Protein AF-A0A8C6NKI1-F1 (afdb_monomer_lite)

Radius of gyration: 32.37 Å; chains: 1; bounding box: 71×44×72 Å

Foldseek 3Di:
DDDDDDDDDDDDDPVVVVVCVVVVPDDDDDPCNVVDDDPDDPCPVVDPDPVVDDDQDDDDDPGDDPVRVVCVVVPPDDDDPDDDDDDDD

Organism: Nothobranchius furzeri (NCBI:txid105023)

Secondary structure (DSSP, 8-state):
---PPP--PPPPPHHHHHHHHHTT------SGGGGSPPPPPPSTT----TTTSPPP---STTSPPHHHHHHHHTT--------------

InterPro domains:
  IPR027911 Domain of unknown function DUF4604 [PF15377] (4-79)
  IPR040219 Uncharacterized protein KIAA1143-like [PTHR31195] (5-79)

pLDDT: mean 76.25, std 15.38, range [38.94, 92.06]

Sequence (89 aa):
ISSGVSWVKPAEPSFLTKFKSDVGFKEGPNVDTKRQVMPDLDDDGGSDREDELPQVVVLKSGDLTAEEVKTIKDGKDDQVDAAGGENRE

Structure (mmCIF, N/CA/C/O backbone):
data_AF-A0A8C6NKI1-F1
#
_entry.id   AF-A0A8C6NKI1-F1
#
loop_
_atom_site.group_PDB
_atom_site.id
_atom_site.type_symbol
_atom_site.label_atom_id
_atom_site.label_alt_id
_atom_site.label_comp_id
_atom_site.label_asym_id
_atom_site.label_entity_id
_atom_site.label_seq_id
_atom_site.pdbx_PDB_ins_code
_atom_site.Cartn_x
_atom_site.Cartn_y
_atom_site.Cartn_z
_atom_site.occupancy
_atom_site.B_iso_or_equiv
_atom_site.auth_seq_id
_atom_site.auth_comp_id
_atom_site.auth_asym_id
_atom_site.auth_atom_id
_atom_site.pdbx_PDB_model_num
ATOM 1 N N . ILE A 1 1 ? -5.275 -33.535 -23.106 1.00 49.25 1 ILE A N 1
ATOM 2 C CA . ILE A 1 1 ? -4.071 -33.081 -22.371 1.00 49.25 1 ILE A CA 1
ATOM 3 C C . ILE A 1 1 ? -3.658 -31.775 -23.033 1.00 49.25 1 ILE A C 1
ATOM 5 O O . ILE A 1 1 ? -3.191 -31.818 -24.162 1.00 49.25 1 ILE A O 1
ATOM 9 N N . SER A 1 2 ? -4.007 -30.632 -22.436 1.00 55.00 2 SER A N 1
ATOM 10 C CA . SER A 1 2 ? -3.743 -29.321 -23.043 1.00 55.00 2 SER A CA 1
ATOM 11 C C . SER A 1 2 ? -2.236 -29.074 -23.023 1.00 55.00 2 SER A C 1
ATOM 13 O O . SER A 1 2 ? -1.630 -29.079 -21.953 1.00 55.00 2 SER A O 1
ATOM 15 N N . SER A 1 3 ? -1.623 -28.959 -24.197 1.00 67.06 3 SER A N 1
ATOM 16 C CA . SER A 1 3 ? -0.198 -28.683 -24.359 1.00 67.06 3 SER A CA 1
ATOM 17 C C . SER A 1 3 ? 0.115 -27.303 -23.780 1.00 67.06 3 SER A C 1
ATOM 19 O O . SER A 1 3 ? -0.318 -26.291 -24.330 1.00 67.06 3 SER A O 1
ATOM 21 N N . GLY A 1 4 ? 0.819 -27.266 -22.648 1.00 72.50 4 GLY A N 1
ATOM 22 C CA . GLY A 1 4 ? 1.206 -26.024 -21.984 1.00 72.50 4 GLY A CA 1
ATOM 23 C C . GLY A 1 4 ? 2.081 -25.156 -22.887 1.00 72.50 4 GLY A C 1
ATOM 24 O O . GLY A 1 4 ? 3.039 -25.638 -23.488 1.00 72.50 4 GLY A O 1
ATOM 25 N N . VAL A 1 5 ? 1.744 -23.872 -22.979 1.00 70.56 5 VAL A N 1
ATOM 26 C CA . VAL A 1 5 ? 2.554 -22.867 -23.673 1.00 70.56 5 VAL A CA 1
ATOM 27 C C . VAL A 1 5 ? 3.693 -22.454 -22.742 1.00 70.56 5 VAL A C 1
ATOM 29 O O . VAL A 1 5 ? 3.439 -21.939 -21.654 1.00 70.56 5 VAL A O 1
ATOM 32 N N . SER A 1 6 ? 4.943 -22.681 -23.151 1.00 77.25 6 SER A N 1
ATOM 33 C CA . SER A 1 6 ? 6.128 -22.171 -22.455 1.00 77.25 6 SER A CA 1
ATOM 34 C C . SER A 1 6 ? 6.624 -20.889 -23.129 1.00 77.25 6 SER A C 1
ATOM 36 O O . SER A 1 6 ? 6.780 -20.823 -24.347 1.00 77.25 6 SER A O 1
ATOM 38 N N . TRP A 1 7 ? 6.850 -19.844 -22.330 1.00 80.06 7 TRP A N 1
ATOM 39 C CA . TRP A 1 7 ? 7.412 -18.573 -22.785 1.00 80.06 7 TRP A CA 1
ATOM 40 C C . TRP A 1 7 ? 8.870 -18.468 -22.343 1.00 80.06 7 TRP A C 1
ATOM 42 O O . TRP A 1 7 ? 9.169 -18.579 -21.154 1.00 80.06 7 TRP A O 1
ATOM 52 N N . VAL A 1 8 ? 9.773 -18.219 -23.291 1.00 79.00 8 VAL A N 1
ATOM 53 C CA . VAL A 1 8 ? 11.191 -17.948 -23.023 1.00 79.00 8 VAL A CA 1
ATOM 54 C C . VAL A 1 8 ? 11.476 -16.507 -23.421 1.00 79.00 8 VAL A C 1
ATOM 56 O O . VAL A 1 8 ? 11.186 -16.114 -24.548 1.00 79.00 8 VAL A O 1
ATOM 59 N N . LYS A 1 9 ? 12.035 -15.711 -22.501 1.00 81.06 9 LYS A N 1
ATOM 60 C CA . LYS A 1 9 ? 12.406 -14.317 -22.777 1.00 81.06 9 LYS A CA 1
ATOM 61 C C . LYS A 1 9 ? 13.595 -14.298 -23.760 1.00 81.06 9 LYS A C 1
ATOM 63 O O . LYS A 1 9 ? 14.653 -14.813 -23.398 1.00 81.06 9 LYS A O 1
ATOM 68 N N . PRO A 1 10 ? 13.456 -13.722 -24.970 1.00 85.19 10 PRO A N 1
ATOM 69 C CA . PRO A 1 10 ? 14.573 -13.574 -25.900 1.00 85.19 10 PRO A CA 1
ATOM 70 C C . PRO A 1 10 ? 15.652 -12.647 -25.331 1.00 85.19 10 PRO A C 1
ATOM 72 O O . PRO A 1 10 ? 15.356 -11.765 -24.524 1.00 85.19 10 PRO A O 1
ATOM 75 N N . ALA A 1 11 ? 16.898 -12.829 -25.772 1.00 84.94 11 ALA A N 1
ATOM 76 C CA . ALA A 1 11 ? 17.994 -11.943 -25.392 1.00 84.94 11 ALA A CA 1
ATOM 77 C C . ALA A 1 11 ? 17.716 -10.503 -25.852 1.00 84.94 11 ALA A C 1
ATOM 79 O O . ALA A 1 11 ? 17.202 -10.283 -26.952 1.00 84.94 11 ALA A O 1
ATOM 80 N N . GLU A 1 12 ? 18.059 -9.524 -25.011 1.00 84.75 12 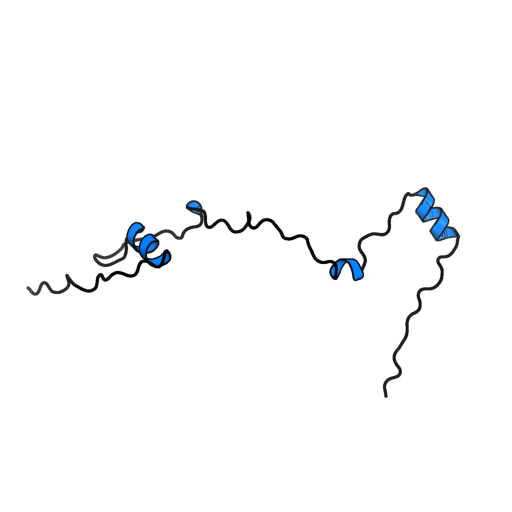GLU A N 1
ATOM 81 C CA . GLU A 1 12 ? 17.830 -8.125 -25.361 1.00 84.75 12 GLU A CA 1
ATOM 82 C C . GLU A 1 12 ? 18.702 -7.709 -26.555 1.00 84.75 12 GLU A C 1
ATOM 84 O O . GLU A 1 12 ? 19.902 -7.999 -26.584 1.00 84.75 12 GLU A O 1
ATOM 89 N N . PRO A 1 13 ? 18.123 -7.023 -27.553 1.00 90.25 13 PRO A N 1
ATOM 90 C CA . PRO A 1 13 ? 18.877 -6.544 -28.698 1.00 90.25 13 PRO A CA 1
ATOM 91 C C . PRO A 1 13 ? 19.825 -5.410 -28.285 1.00 90.25 13 PRO A C 1
ATOM 93 O O . PRO A 1 13 ? 19.503 -4.567 -27.448 1.00 90.25 13 PRO A O 1
ATOM 96 N N . SER A 1 14 ? 20.985 -5.345 -28.941 1.00 86.75 14 SER A N 1
ATOM 97 C CA . SER A 1 14 ? 22.102 -4.466 -28.561 1.00 86.75 14 SER A CA 1
ATOM 98 C C . SER A 1 14 ? 21.777 -2.967 -28.535 1.00 86.75 14 SER A C 1
ATOM 100 O O . SER A 1 14 ? 22.421 -2.219 -27.800 1.00 86.75 14 SER A O 1
ATOM 102 N N . PHE A 1 15 ? 20.788 -2.511 -29.314 1.00 89.81 15 PHE A N 1
ATOM 103 C CA . PHE A 1 15 ? 20.341 -1.115 -29.290 1.00 89.81 15 PHE A CA 1
ATOM 104 C C . PHE A 1 15 ? 19.633 -0.768 -27.972 1.00 89.81 15 PHE A C 1
ATOM 106 O O . PHE A 1 15 ? 19.852 0.309 -27.423 1.00 89.81 15 PHE A O 1
ATOM 113 N N . LEU A 1 16 ? 18.820 -1.691 -27.444 1.00 87.44 16 LEU A N 1
ATOM 114 C CA . LEU A 1 16 ? 18.030 -1.483 -26.235 1.00 87.44 16 LEU A CA 1
ATOM 115 C C . LEU A 1 16 ? 18.937 -1.477 -25.000 1.00 87.44 16 LEU A C 1
ATOM 117 O O . LEU A 1 16 ? 18.744 -0.662 -24.104 1.00 87.44 16 LEU A O 1
ATOM 121 N N . THR A 1 17 ? 19.969 -2.327 -24.988 1.00 86.44 17 THR A N 1
ATOM 122 C CA . THR A 1 17 ? 20.992 -2.351 -23.933 1.00 86.44 17 THR A CA 1
ATOM 123 C C . THR A 1 17 ? 21.755 -1.030 -23.857 1.00 86.44 17 THR A C 1
ATOM 125 O O . THR A 1 17 ? 21.841 -0.447 -22.781 1.00 86.44 17 THR A O 1
ATOM 128 N N . LYS A 1 18 ? 22.253 -0.522 -24.995 1.00 89.69 18 LYS A N 1
ATOM 129 C CA . LYS A 1 18 ? 22.971 0.765 -25.057 1.00 89.69 18 LYS A CA 1
ATOM 130 C C . LYS A 1 18 ? 22.089 1.918 -24.589 1.00 89.69 18 LYS A C 1
ATOM 132 O O . LYS A 1 18 ? 22.485 2.668 -23.708 1.00 89.69 18 LYS A O 1
ATOM 137 N N . PHE A 1 19 ? 20.859 1.985 -25.099 1.00 91.75 19 PHE A N 1
ATOM 138 C CA . PHE A 1 19 ? 19.909 3.024 -24.716 1.00 91.75 19 PHE A CA 1
ATOM 139 C C . PHE A 1 19 ? 19.614 3.020 -23.211 1.00 91.75 19 PHE A C 1
ATOM 141 O O . PHE A 1 19 ? 19.661 4.068 -22.576 1.00 91.75 19 PHE A O 1
ATOM 148 N N . LYS A 1 20 ? 19.363 1.845 -22.618 1.00 90.75 20 LYS A N 1
ATOM 149 C CA . LYS A 1 20 ? 19.137 1.704 -21.172 1.00 90.75 20 LYS A CA 1
ATOM 150 C C . LYS A 1 20 ? 20.339 2.166 -20.349 1.00 90.75 20 LYS A C 1
ATOM 152 O O . LYS A 1 20 ? 20.140 2.805 -19.319 1.00 90.75 20 LYS A O 1
ATOM 157 N N . SER A 1 21 ? 21.560 1.868 -20.794 1.00 88.12 21 SER A N 1
ATOM 158 C CA . SER A 1 21 ? 22.783 2.339 -20.137 1.00 88.12 21 SER A CA 1
ATOM 159 C C . SER A 1 21 ? 22.931 3.858 -20.215 1.00 88.12 21 SER A C 1
ATOM 161 O O . SER A 1 21 ? 23.201 4.482 -19.191 1.00 88.12 21 SER A O 1
ATOM 163 N N . ASP A 1 22 ? 22.693 4.453 -21.384 1.00 91.31 22 ASP A N 1
ATOM 164 C CA . ASP A 1 22 ? 22.868 5.894 -21.611 1.00 91.31 22 ASP A CA 1
ATOM 165 C C . ASP A 1 22 ? 21.874 6.741 -20.800 1.00 91.31 22 ASP A C 1
ATOM 167 O O . ASP A 1 22 ? 22.227 7.804 -20.291 1.00 91.31 22 ASP A O 1
ATOM 171 N N . VAL A 1 23 ? 20.637 6.261 -20.634 1.00 92.06 23 VAL A N 1
ATOM 172 C CA . VAL A 1 23 ? 19.591 6.955 -19.856 1.00 92.06 23 VAL A CA 1
ATOM 173 C C . VAL A 1 23 ? 19.573 6.568 -18.372 1.00 92.06 23 VAL A C 1
ATOM 175 O O . VAL A 1 23 ? 18.705 7.026 -17.630 1.00 92.06 23 VAL A O 1
ATOM 178 N N . GLY A 1 24 ? 20.501 5.713 -17.925 1.00 89.12 24 GLY A N 1
ATOM 179 C CA . GLY A 1 24 ? 20.585 5.262 -16.533 1.00 89.12 24 GLY A CA 1
ATOM 180 C C . GLY A 1 24 ? 19.382 4.430 -16.071 1.00 89.12 24 GLY A C 1
ATOM 181 O O . GLY A 1 24 ? 19.005 4.489 -14.899 1.00 89.12 24 GLY A O 1
ATOM 182 N N . PHE A 1 25 ? 18.760 3.673 -16.979 1.00 89.00 25 PHE A N 1
ATOM 183 C CA . PHE A 1 25 ? 17.600 2.838 -16.676 1.00 89.00 25 PHE A CA 1
ATOM 184 C C . PHE A 1 25 ? 17.942 1.789 -15.610 1.00 89.00 25 PHE A C 1
ATOM 186 O O . PHE A 1 25 ? 18.885 1.010 -15.759 1.00 89.00 25 PHE A O 1
ATOM 193 N N . LYS A 1 26 ? 17.128 1.734 -14.555 1.00 86.19 26 LYS A N 1
ATOM 194 C CA . LYS A 1 26 ? 17.168 0.693 -13.525 1.00 86.19 26 LYS A CA 1
ATOM 195 C C . LYS A 1 26 ? 15.891 -0.126 -13.632 1.00 86.19 26 LYS A C 1
ATOM 197 O O . LYS A 1 26 ? 14.803 0.444 -13.681 1.00 86.19 26 LYS A O 1
ATOM 202 N N . GLU A 1 27 ? 16.029 -1.447 -13.704 1.00 82.94 27 GLU A N 1
ATOM 203 C CA . GLU A 1 27 ? 14.875 -2.343 -13.748 1.00 82.94 27 GLU A CA 1
ATOM 204 C C . GLU A 1 27 ? 14.048 -2.157 -12.469 1.00 82.94 27 GLU A C 1
ATOM 206 O O . GLU A 1 27 ? 14.575 -2.218 -11.358 1.00 82.94 27 GLU A O 1
ATOM 211 N N . GLY A 1 28 ? 12.767 -1.829 -12.647 1.00 83.50 28 GLY A N 1
ATOM 212 C CA . GLY A 1 28 ? 11.842 -1.602 -11.545 1.00 83.50 28 GLY A CA 1
ATOM 213 C C . GLY A 1 28 ? 11.403 -2.904 -10.867 1.00 83.50 28 GLY A C 1
ATOM 214 O O . GLY A 1 28 ? 11.796 -3.995 -11.288 1.00 83.50 28 GLY A O 1
ATOM 215 N N . PRO A 1 29 ? 10.547 -2.805 -9.836 1.00 88.88 29 PRO A N 1
ATOM 216 C CA . PRO A 1 29 ? 9.968 -3.969 -9.181 1.00 88.88 29 PRO A CA 1
ATOM 217 C C . PRO A 1 29 ? 9.279 -4.878 -10.206 1.00 88.88 29 PRO A C 1
ATOM 219 O O . PRO A 1 29 ? 8.514 -4.410 -11.053 1.00 88.88 29 PRO A O 1
ATOM 222 N N . ASN A 1 30 ? 9.573 -6.174 -10.154 1.00 86.81 30 ASN A N 1
ATOM 223 C CA . ASN A 1 30 ? 9.034 -7.163 -11.082 1.00 86.81 30 ASN A CA 1
ATOM 224 C C . ASN A 1 30 ? 7.955 -8.025 -10.395 1.00 86.81 30 ASN A C 1
ATOM 226 O O . ASN A 1 30 ? 7.460 -7.712 -9.317 1.00 86.81 30 ASN A O 1
ATOM 230 N N . VAL A 1 31 ? 7.518 -9.114 -11.025 1.00 85.12 31 VAL A N 1
ATOM 231 C CA . VAL A 1 31 ? 6.491 -9.981 -10.417 1.00 85.12 31 VAL A CA 1
ATOM 232 C C . VAL A 1 31 ? 6.984 -10.693 -9.152 1.00 85.12 31 VAL A C 1
ATOM 234 O O . VAL A 1 31 ? 6.178 -10.959 -8.260 1.00 85.12 31 VAL A O 1
ATOM 237 N N . ASP A 1 32 ? 8.287 -10.960 -9.046 1.00 85.44 32 ASP A N 1
ATOM 238 C CA . ASP A 1 32 ? 8.895 -11.619 -7.889 1.00 85.44 32 ASP A CA 1
ATOM 239 C C . ASP A 1 32 ? 8.979 -10.684 -6.687 1.00 85.44 32 ASP A C 1
ATOM 241 O O . ASP A 1 32 ? 8.863 -11.146 -5.552 1.00 85.44 32 ASP A O 1
ATOM 245 N N . THR A 1 33 ? 9.064 -9.365 -6.901 1.00 87.19 33 THR A N 1
ATOM 246 C CA . THR A 1 33 ? 9.052 -8.408 -5.785 1.00 87.19 33 THR A CA 1
ATOM 247 C C . THR A 1 33 ? 7.734 -8.420 -5.012 1.00 87.19 33 THR A C 1
ATOM 249 O O . THR A 1 33 ? 7.704 -8.025 -3.855 1.00 87.19 33 THR A O 1
ATOM 252 N N . LYS A 1 34 ? 6.642 -8.945 -5.588 1.00 85.94 34 LYS A N 1
ATOM 253 C CA . LYS A 1 34 ? 5.3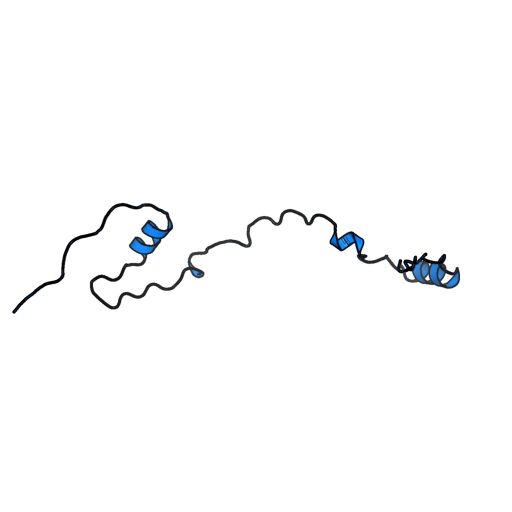79 -9.160 -4.855 1.00 85.94 34 LYS A CA 1
ATOM 254 C C . LYS A 1 34 ? 5.434 -10.313 -3.854 1.00 85.94 34 LYS A C 1
ATOM 256 O O . LYS A 1 34 ? 4.573 -10.403 -2.988 1.00 85.94 34 LYS A O 1
ATOM 261 N N . ARG A 1 35 ? 6.384 -11.235 -4.023 1.00 91.12 35 ARG A N 1
ATOM 262 C CA . ARG A 1 35 ? 6.574 -12.397 -3.142 1.00 91.12 35 ARG A CA 1
ATOM 263 C C . ARG A 1 35 ? 7.576 -12.118 -2.029 1.00 91.12 35 ARG A C 1
ATOM 265 O O . ARG A 1 35 ? 7.776 -12.978 -1.177 1.00 91.12 35 ARG A O 1
ATOM 272 N N . GLN A 1 36 ? 8.234 -10.963 -2.065 1.00 89.25 36 GLN A N 1
ATOM 273 C CA . GLN A 1 36 ? 9.154 -10.561 -1.016 1.00 89.25 36 GLN A CA 1
ATOM 274 C C . GLN A 1 36 ? 8.372 -10.352 0.279 1.00 89.25 36 GLN A C 1
ATOM 276 O O . GLN A 1 36 ? 7.302 -9.743 0.279 1.00 89.25 36 GLN A O 1
ATOM 281 N N . VAL A 1 37 ? 8.910 -10.892 1.372 1.00 86.62 37 VAL A N 1
ATOM 282 C CA . VAL A 1 37 ? 8.374 -10.661 2.712 1.00 86.62 37 VAL A CA 1
ATOM 283 C C . VAL A 1 37 ? 8.547 -9.176 3.011 1.00 86.62 37 VAL A C 1
ATOM 285 O O . VAL A 1 37 ? 9.660 -8.652 2.936 1.00 86.62 37 VAL A O 1
ATOM 288 N N . MET A 1 38 ? 7.429 -8.498 3.264 1.00 81.50 38 MET A N 1
ATOM 289 C CA . MET A 1 38 ? 7.444 -7.103 3.691 1.00 81.50 38 MET A CA 1
ATOM 290 C C . MET A 1 38 ? 8.059 -7.030 5.094 1.00 81.50 38 MET A C 1
ATOM 292 O O . MET A 1 38 ? 7.872 -7.970 5.868 1.00 81.50 38 MET A O 1
ATOM 296 N N . PRO A 1 39 ? 8.795 -5.956 5.424 1.00 83.75 39 PRO A N 1
ATOM 297 C CA . PRO A 1 39 ? 9.224 -5.717 6.795 1.00 83.75 39 PRO A CA 1
ATOM 298 C C . PRO A 1 39 ? 8.015 -5.737 7.730 1.00 83.75 39 PRO A C 1
ATOM 300 O O . PRO A 1 39 ? 6.938 -5.278 7.335 1.00 83.75 39 PRO A O 1
ATOM 303 N N . ASP A 1 40 ? 8.207 -6.233 8.952 1.00 78.44 40 ASP A N 1
ATOM 304 C CA . ASP A 1 40 ? 7.229 -6.027 10.012 1.00 78.44 40 ASP A CA 1
ATOM 305 C C . ASP A 1 40 ? 7.064 -4.514 10.178 1.00 78.44 40 ASP A C 1
ATOM 307 O O . ASP A 1 40 ? 8.030 -3.786 10.420 1.00 78.44 40 ASP A O 1
ATOM 311 N N . LEU A 1 41 ? 5.853 -4.031 9.911 1.00 72.81 41 LEU A N 1
ATOM 312 C CA . LEU A 1 41 ? 5.503 -2.653 10.198 1.00 72.81 41 LEU A CA 1
ATOM 313 C C . LEU A 1 41 ? 5.440 -2.550 11.720 1.00 72.81 41 LEU A C 1
ATOM 315 O O . LEU A 1 41 ? 4.742 -3.350 12.342 1.00 72.81 41 LEU A O 1
ATOM 319 N N . ASP A 1 42 ? 6.163 -1.594 12.305 1.00 71.31 42 ASP A N 1
ATOM 320 C CA . ASP A 1 42 ? 5.932 -1.229 13.699 1.00 71.31 42 ASP A CA 1
ATOM 321 C C . ASP A 1 42 ? 4.434 -0.903 13.832 1.00 71.31 42 ASP A C 1
ATOM 323 O O . ASP A 1 42 ? 3.889 -0.122 13.044 1.00 71.31 42 ASP A O 1
ATOM 327 N N . ASP A 1 43 ? 3.754 -1.562 14.773 1.00 62.88 43 ASP A N 1
ATOM 328 C CA . ASP A 1 43 ? 2.293 -1.541 14.990 1.00 62.88 43 ASP A CA 1
ATOM 329 C C . ASP A 1 43 ? 1.771 -0.172 15.487 1.00 62.88 43 ASP A C 1
ATOM 331 O O . ASP A 1 43 ? 0.708 -0.033 16.088 1.00 62.88 43 ASP A O 1
ATOM 335 N N . ASP A 1 44 ? 2.512 0.893 15.203 1.00 62.41 44 ASP A N 1
ATOM 336 C CA . ASP A 1 44 ? 2.227 2.269 15.598 1.00 62.41 44 ASP A CA 1
ATOM 337 C C . ASP A 1 44 ? 1.011 2.852 14.847 1.00 62.41 44 ASP A C 1
ATOM 339 O O . ASP A 1 44 ? 0.573 3.973 15.117 1.00 62.41 44 ASP A O 1
ATOM 343 N N . GLY A 1 45 ? 0.454 2.099 13.890 1.00 63.50 45 GLY A N 1
ATOM 344 C CA . GLY A 1 45 ? -0.780 2.420 13.173 1.00 63.50 45 GLY A CA 1
ATOM 345 C C . GLY A 1 45 ? -2.064 1.930 13.852 1.00 63.50 45 GLY A C 1
ATOM 346 O O . GLY A 1 45 ? -3.143 2.287 13.387 1.00 63.50 45 GLY A O 1
ATOM 347 N N . GLY A 1 46 ? -1.966 1.125 14.917 1.00 63.66 46 GLY A N 1
ATOM 348 C CA . GLY A 1 46 ? -3.096 0.493 15.613 1.00 63.66 46 GLY A CA 1
ATOM 349 C C . GLY A 1 46 ? -3.509 1.172 16.922 1.00 63.66 46 GLY A C 1
ATOM 350 O O . GLY A 1 46 ? -4.029 0.519 17.822 1.00 63.66 46 GLY A O 1
ATOM 351 N N . SER A 1 47 ? -3.228 2.464 17.082 1.00 65.56 47 SER A N 1
ATOM 352 C CA . SER A 1 47 ? -3.488 3.160 18.342 1.00 65.56 47 SER A CA 1
ATOM 353 C C . SER A 1 47 ? -4.991 3.420 18.528 1.00 65.56 47 SER A C 1
ATOM 355 O O . SER A 1 47 ? -5.506 4.351 17.931 1.00 65.56 47 SER A O 1
ATOM 357 N N . ASP A 1 48 ? -5.668 2.676 19.413 1.00 68.81 48 ASP A N 1
ATOM 358 C CA . ASP A 1 48 ? -7.023 2.981 19.929 1.00 68.81 48 ASP A CA 1
ATOM 359 C C . ASP A 1 48 ? -6.948 4.239 20.817 1.00 68.81 48 ASP A C 1
ATOM 361 O O . ASP A 1 48 ? -6.930 4.175 22.051 1.00 68.81 48 ASP A O 1
ATOM 365 N N . ARG A 1 49 ? -6.729 5.397 20.185 1.00 80.06 49 ARG A N 1
ATOM 366 C CA . ARG A 1 49 ? -6.548 6.674 20.881 1.00 80.06 49 ARG A CA 1
ATOM 367 C C . ARG A 1 49 ? -7.851 7.092 21.544 1.00 80.06 49 ARG A C 1
ATOM 369 O O . ARG A 1 49 ? -8.936 6.743 21.091 1.00 80.06 49 ARG A O 1
ATOM 376 N N . GLU A 1 50 ? -7.755 7.907 22.592 1.00 77.88 50 GLU A N 1
ATOM 377 C CA . GLU A 1 50 ? -8.949 8.399 23.287 1.00 77.88 50 GLU A CA 1
ATOM 378 C C . GLU A 1 50 ? -9.910 9.168 22.360 1.00 77.88 50 GLU A C 1
ATOM 380 O O . GLU A 1 50 ? -11.112 9.166 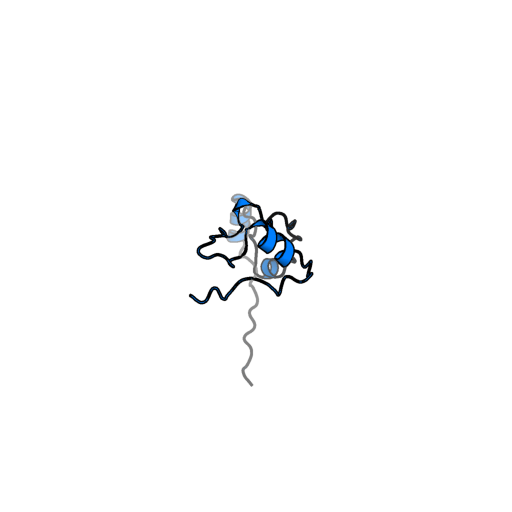22.616 1.00 77.88 50 GLU A O 1
ATOM 385 N N . ASP A 1 51 ? -9.409 9.783 21.281 1.00 82.81 51 ASP A N 1
ATOM 386 C CA . ASP A 1 51 ? -10.215 10.464 20.259 1.00 82.81 51 ASP A CA 1
ATOM 387 C C . ASP A 1 51 ? -10.891 9.525 19.245 1.00 82.81 51 ASP A C 1
ATOM 389 O O . ASP A 1 51 ? -11.835 9.940 18.572 1.00 82.81 51 ASP A O 1
ATOM 393 N N . GLU A 1 52 ? -10.458 8.266 19.156 1.00 84.19 52 GLU A N 1
ATOM 394 C CA . GLU A 1 52 ? -11.037 7.242 18.273 1.00 84.19 52 GLU A CA 1
ATOM 395 C C . GLU A 1 52 ? -12.146 6.428 18.966 1.00 84.19 52 GLU A C 1
ATOM 397 O O . GLU A 1 52 ? -12.912 5.715 18.310 1.00 84.19 52 GLU A O 1
ATOM 402 N N . LEU A 1 53 ? -12.282 6.564 20.291 1.00 85.19 53 LEU A N 1
ATOM 403 C CA . LEU A 1 53 ? -13.317 5.884 21.065 1.00 85.19 53 LEU A CA 1
ATOM 404 C C . LEU A 1 53 ? -14.725 6.410 20.719 1.00 85.19 53 LEU A C 1
ATOM 406 O O . LEU A 1 53 ? -14.924 7.609 20.506 1.00 85.19 53 LEU A O 1
ATOM 410 N N . PRO A 1 54 ? -15.751 5.539 20.707 1.00 86.25 54 PRO A N 1
ATOM 411 C CA . PRO A 1 54 ? -17.117 5.957 20.420 1.00 86.25 54 PRO A CA 1
ATOM 412 C C . PRO A 1 54 ? -17.667 6.890 21.509 1.00 86.25 54 PRO A C 1
ATOM 414 O O . PRO A 1 54 ? -17.455 6.681 22.705 1.00 86.25 54 PRO A O 1
ATOM 417 N N . GLN A 1 55 ? -18.455 7.885 21.099 1.00 88.69 55 GLN A N 1
ATOM 418 C CA . GLN A 1 55 ? -19.164 8.769 22.024 1.00 88.69 55 GLN A CA 1
ATOM 419 C C . GLN A 1 55 ? -20.217 7.988 22.824 1.00 88.69 55 GLN A C 1
ATOM 421 O O . GLN A 1 55 ? -21.147 7.416 22.253 1.00 88.69 55 GLN A O 1
ATOM 426 N N . VAL A 1 56 ? -20.125 8.045 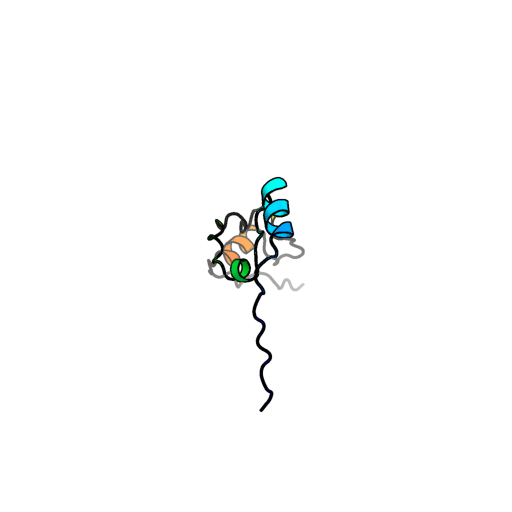24.152 1.00 88.44 56 VAL A N 1
ATOM 427 C CA . VAL A 1 56 ? -21.132 7.468 25.054 1.00 88.44 56 VAL A CA 1
ATOM 428 C C . VAL A 1 56 ? -22.224 8.504 25.339 1.00 88.44 56 VAL A C 1
ATOM 430 O O . VAL A 1 56 ? -21.931 9.652 25.685 1.00 88.44 56 VAL A O 1
ATOM 433 N N . VAL A 1 57 ? -23.491 8.109 25.171 1.00 89.25 57 VAL A N 1
ATOM 434 C CA . VAL A 1 57 ? -24.678 8.942 25.428 1.00 89.25 57 VAL A CA 1
ATOM 435 C C . VAL A 1 57 ? -25.614 8.196 26.379 1.00 89.25 57 VAL A C 1
ATOM 437 O O . VAL A 1 57 ? -26.010 7.073 26.088 1.00 89.25 57 VAL A O 1
ATOM 440 N N . VAL A 1 58 ? -25.992 8.839 27.488 1.00 90.31 58 VAL A N 1
ATOM 441 C CA . VAL A 1 58 ? -26.927 8.315 28.502 1.00 90.31 58 VAL A CA 1
ATOM 442 C C . VAL A 1 58 ? -28.274 9.014 28.317 1.00 90.31 58 VAL A C 1
ATOM 444 O O . VAL A 1 58 ? -28.346 10.242 28.401 1.00 90.31 58 VAL A O 1
ATOM 447 N N . LEU A 1 59 ? -29.338 8.258 28.041 1.00 87.44 59 LEU A N 1
ATOM 448 C CA . LEU A 1 59 ? -30.685 8.794 27.797 1.00 87.44 59 LEU A CA 1
ATOM 449 C C . LEU A 1 59 ? -31.655 8.474 28.937 1.00 87.44 59 LEU A C 1
ATOM 451 O O . LEU A 1 59 ? -32.606 9.226 29.164 1.00 87.44 59 LEU A O 1
ATOM 455 N N . LYS A 1 60 ? -31.442 7.358 29.636 1.00 89.88 60 LYS A N 1
ATOM 456 C CA . LYS A 1 60 ? -32.291 6.873 30.729 1.00 89.88 60 LYS A CA 1
ATOM 457 C C . LYS A 1 60 ? -31.445 6.511 31.947 1.00 89.88 60 LYS A C 1
ATOM 459 O O . LYS A 1 60 ? -30.273 6.164 31.832 1.00 89.88 60 LYS A O 1
ATOM 464 N N . SER A 1 61 ? -32.068 6.553 33.125 1.00 77.44 61 SER A N 1
ATOM 465 C CA . SER A 1 61 ? -31.485 6.022 34.360 1.00 77.44 61 SER A CA 1
ATOM 466 C C . SER A 1 61 ? -31.356 4.500 34.236 1.00 77.44 61 SER A C 1
ATOM 468 O O . SER A 1 61 ? -32.352 3.790 34.370 1.00 77.44 61 SER A O 1
ATOM 470 N N . GLY A 1 62 ? -30.155 4.030 33.902 1.00 83.56 62 GLY A N 1
ATOM 471 C CA . GLY A 1 62 ? -29.849 2.625 33.619 1.00 83.56 62 GLY A CA 1
ATOM 472 C C . GLY A 1 62 ? -28.892 2.425 32.440 1.00 83.56 62 GLY A C 1
ATOM 473 O O . GLY A 1 62 ? -28.351 1.335 32.293 1.00 83.56 62 GLY A O 1
ATOM 474 N N . ASP A 1 63 ? -28.662 3.455 31.617 1.00 89.06 63 ASP A N 1
ATOM 475 C CA . ASP A 1 63 ? -27.630 3.392 30.578 1.00 89.06 63 ASP A CA 1
ATOM 476 C C . ASP A 1 63 ? -26.232 3.568 31.198 1.00 89.06 63 ASP A C 1
ATOM 478 O O . ASP A 1 63 ? -26.057 4.328 32.153 1.00 89.06 63 ASP A O 1
ATOM 482 N N . LEU A 1 64 ? -25.239 2.884 30.623 1.00 87.19 64 LEU A N 1
ATOM 483 C CA . LEU A 1 64 ? -23.863 2.887 31.119 1.00 87.19 64 LEU A CA 1
ATOM 484 C C . LEU A 1 64 ? -23.156 4.215 30.845 1.00 87.19 64 LEU A C 1
ATOM 486 O O . LEU A 1 64 ? -23.233 4.785 29.751 1.00 87.19 64 LEU A O 1
ATOM 490 N N . THR A 1 65 ? -22.402 4.668 31.836 1.00 87.31 65 THR A N 1
ATOM 491 C CA . THR A 1 65 ? -21.515 5.823 31.726 1.00 87.31 65 THR A CA 1
ATOM 492 C C . THR A 1 65 ? -20.193 5.445 31.054 1.00 87.31 65 THR A C 1
ATOM 494 O O . THR A 1 65 ? -19.818 4.276 30.951 1.00 87.31 65 THR A O 1
ATOM 497 N N . ALA A 1 66 ? -19.450 6.450 30.586 1.00 85.44 66 ALA A N 1
ATOM 498 C CA . ALA A 1 66 ? -18.191 6.228 29.876 1.00 85.44 66 ALA A CA 1
ATOM 499 C C . ALA A 1 66 ? -17.145 5.450 30.701 1.00 85.44 66 ALA A C 1
ATOM 501 O O . ALA A 1 66 ? -16.358 4.702 30.128 1.00 85.44 66 ALA A O 1
ATOM 502 N N . GLU A 1 67 ? -17.133 5.596 32.028 1.00 83.94 67 GLU A N 1
ATOM 503 C CA . GLU A 1 67 ? -16.183 4.896 32.906 1.00 83.94 67 GLU A CA 1
ATOM 504 C C . GLU A 1 67 ? -16.530 3.409 33.076 1.00 83.94 67 GLU A C 1
ATOM 506 O O . GLU A 1 67 ? -15.643 2.550 33.081 1.00 83.94 67 GLU A O 1
ATOM 511 N N . GLU A 1 68 ? -17.822 3.086 33.136 1.00 84.75 68 GLU A N 1
ATOM 512 C CA . GLU A 1 68 ? -18.305 1.705 33.225 1.00 84.75 68 GLU A CA 1
ATOM 513 C C . GLU A 1 68 ? -18.019 0.949 31.924 1.00 84.75 68 GLU A C 1
ATOM 515 O O . GLU A 1 68 ? -17.510 -0.169 31.954 1.00 84.75 68 GLU A O 1
ATOM 520 N N . VAL A 1 69 ? -18.233 1.595 30.771 1.00 85.12 69 VAL A N 1
ATOM 521 C CA . VAL A 1 69 ? -17.917 1.018 29.452 1.00 85.1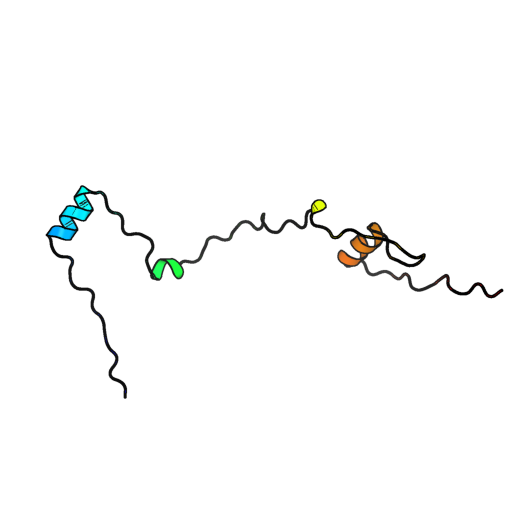2 69 VAL A CA 1
ATOM 522 C C . VAL A 1 69 ? -16.424 0.703 29.318 1.00 85.12 69 VAL A C 1
ATOM 524 O O . VAL A 1 69 ? -16.073 -0.368 28.823 1.00 85.12 69 VAL A O 1
ATOM 527 N N . LYS A 1 70 ? -15.540 1.600 29.779 1.00 83.50 70 LYS A N 1
ATOM 528 C CA . LYS A 1 70 ? -14.084 1.367 29.783 1.00 83.50 70 LYS A CA 1
ATOM 529 C C . LYS A 1 70 ? -13.716 0.161 30.653 1.00 83.50 70 LYS A C 1
ATOM 531 O O . LYS A 1 70 ? -12.983 -0.714 30.207 1.00 83.50 70 LYS A O 1
ATOM 536 N N . THR A 1 71 ? -14.288 0.075 31.852 1.00 83.94 71 THR A N 1
ATOM 537 C CA . THR A 1 71 ? -14.032 -1.034 32.787 1.00 83.94 71 THR A CA 1
ATOM 538 C C . THR A 1 71 ? -14.473 -2.390 32.220 1.00 83.94 71 THR A C 1
ATOM 540 O O . THR A 1 71 ? -13.742 -3.374 32.348 1.00 83.94 71 THR A O 1
ATOM 543 N N . ILE A 1 72 ? -15.622 -2.431 31.535 1.00 83.88 72 ILE A N 1
ATOM 544 C CA . ILE A 1 72 ? -16.142 -3.638 30.874 1.00 83.88 72 ILE A CA 1
ATOM 545 C C . ILE A 1 72 ? -15.276 -4.026 29.661 1.00 83.88 72 ILE A C 1
ATOM 547 O O . ILE A 1 72 ? -14.955 -5.201 29.492 1.00 83.88 72 ILE A O 1
ATOM 551 N N . LYS A 1 73 ? -14.851 -3.060 28.828 1.00 77.38 73 LYS A N 1
ATOM 552 C CA . LYS A 1 73 ? -13.990 -3.308 27.649 1.00 77.38 73 LYS A CA 1
ATOM 553 C C . LYS A 1 73 ? -12.620 -3.879 28.045 1.00 77.38 73 LYS A C 1
ATOM 555 O O . LYS A 1 73 ? -12.092 -4.728 27.331 1.00 77.38 73 LYS A O 1
ATOM 560 N N . ASP A 1 74 ? -12.102 -3.477 29.204 1.00 79.94 74 ASP A N 1
ATOM 561 C CA . ASP A 1 74 ? -10.846 -3.976 29.780 1.00 79.94 74 ASP A CA 1
ATOM 562 C C . ASP A 1 74 ? -10.974 -5.365 30.448 1.00 79.94 74 ASP A C 1
ATOM 564 O O . ASP A 1 74 ? -10.005 -5.870 31.021 1.00 79.94 74 ASP A O 1
ATOM 568 N N . GLY A 1 75 ? -12.152 -6.002 30.387 1.00 63.66 75 GLY A N 1
ATOM 569 C CA . GLY A 1 75 ? -12.368 -7.374 30.857 1.00 63.66 75 GLY A CA 1
ATOM 570 C C . GLY A 1 75 ? -12.404 -7.537 32.379 1.00 63.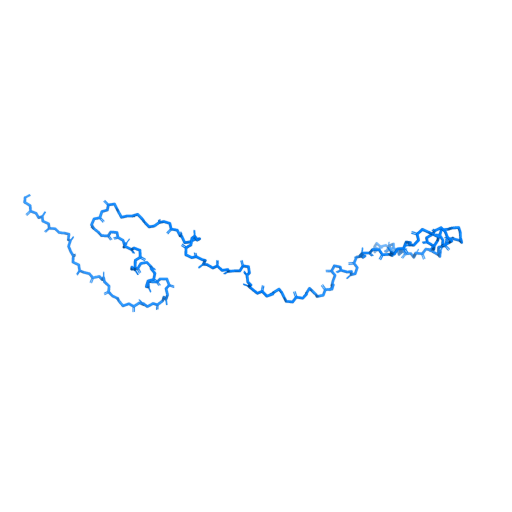66 75 GLY A C 1
ATOM 571 O O . GLY A 1 75 ? -12.138 -8.628 32.884 1.00 63.66 75 GLY A O 1
ATOM 572 N N . LYS A 1 76 ? -12.706 -6.470 33.129 1.00 57.34 76 LYS A N 1
ATOM 573 C CA . LYS A 1 76 ? -12.952 -6.544 34.578 1.00 57.34 76 LYS A CA 1
ATOM 574 C C . LYS A 1 76 ? -14.441 -6.776 34.822 1.00 57.34 76 LYS A C 1
ATOM 576 O O . LYS A 1 76 ? -15.188 -5.843 35.103 1.00 57.34 76 LYS A O 1
ATOM 581 N N . ASP A 1 77 ? -14.863 -8.027 34.677 1.00 58.22 77 ASP A N 1
ATOM 582 C CA . ASP A 1 77 ? -16.197 -8.475 35.073 1.00 58.22 77 ASP A CA 1
ATOM 583 C C . ASP A 1 77 ? -16.300 -8.515 36.604 1.00 58.22 77 ASP A C 1
ATOM 585 O O . ASP A 1 77 ? -15.713 -9.393 37.226 1.00 58.22 77 ASP A O 1
ATOM 589 N N . ASP A 1 78 ? -17.066 -7.602 37.204 1.00 49.50 78 ASP A N 1
ATOM 590 C CA . ASP A 1 78 ? -17.654 -7.799 38.535 1.00 49.50 78 ASP A CA 1
ATOM 591 C C . ASP A 1 78 ? -18.994 -7.034 38.649 1.00 49.50 78 ASP A C 1
ATOM 593 O O . ASP A 1 78 ? -19.053 -5.844 38.941 1.00 49.50 78 ASP A O 1
ATOM 597 N N . GLN A 1 79 ? -20.078 -7.767 38.360 1.00 50.41 79 GLN A N 1
ATOM 598 C CA . GLN A 1 79 ? -21.430 -7.693 38.940 1.00 50.41 79 GLN A CA 1
ATOM 599 C C . GLN A 1 79 ? -22.050 -6.304 39.243 1.00 50.41 79 GLN A C 1
ATOM 601 O O . GLN A 1 79 ? -21.871 -5.758 40.328 1.00 50.41 79 GLN A O 1
ATOM 606 N N . VAL A 1 80 ? -22.957 -5.838 38.369 1.00 46.50 80 VAL A N 1
ATOM 607 C CA . VAL A 1 80 ? -24.012 -4.853 38.713 1.00 46.50 80 VAL A CA 1
ATOM 608 C C . VAL A 1 80 ? -25.386 -5.258 38.159 1.00 46.50 80 VAL A C 1
ATOM 610 O O . VAL A 1 80 ? -26.053 -4.506 37.459 1.00 46.50 80 VAL A O 1
ATOM 613 N N . ASP A 1 81 ? -25.851 -6.453 38.522 1.00 45.00 81 ASP A N 1
ATOM 614 C CA . ASP A 1 81 ? -27.285 -6.754 38.515 1.00 45.00 81 ASP A CA 1
ATOM 615 C C . ASP A 1 81 ? -27.841 -6.500 39.921 1.00 45.00 81 ASP A C 1
ATOM 617 O O . ASP A 1 81 ? -27.609 -7.302 40.823 1.00 45.00 81 ASP A O 1
ATOM 621 N N . ALA A 1 82 ? -28.550 -5.377 40.093 1.00 49.66 82 ALA A N 1
ATOM 622 C CA . ALA A 1 82 ? -29.712 -5.174 40.977 1.00 49.66 82 ALA A CA 1
ATOM 623 C C . ALA A 1 82 ? -29.731 -3.776 41.616 1.00 49.66 82 ALA A C 1
ATOM 625 O O . ALA A 1 82 ? -29.107 -3.549 42.648 1.00 49.66 82 ALA A O 1
ATOM 626 N N . ALA A 1 83 ? -30.544 -2.872 41.062 1.00 41.16 83 ALA A N 1
ATOM 627 C CA . ALA A 1 83 ? -31.627 -2.193 41.789 1.00 41.16 83 ALA A CA 1
ATOM 628 C C . ALA A 1 83 ? -32.174 -1.009 40.979 1.00 41.16 83 ALA A C 1
ATOM 630 O O . ALA A 1 83 ? -31.433 -0.103 40.614 1.00 41.16 83 ALA A O 1
ATOM 631 N N . GLY A 1 84 ? -33.500 -0.962 40.813 1.00 41.44 84 GLY A N 1
ATOM 632 C CA . GLY A 1 84 ? -34.201 0.310 40.614 1.00 41.44 84 GLY A CA 1
ATOM 633 C C . GLY A 1 84 ? -35.198 0.341 39.466 1.00 41.44 84 GLY A C 1
ATOM 634 O O . GLY A 1 84 ? -35.014 1.089 38.514 1.00 41.44 84 GLY A O 1
ATOM 635 N N . GLY A 1 85 ? -36.295 -0.409 39.575 1.00 43.12 85 GLY A N 1
ATOM 636 C CA . GLY A 1 85 ? -37.394 -0.287 38.624 1.00 43.12 85 GLY A CA 1
ATOM 637 C C . GLY A 1 85 ? -38.709 -0.861 39.131 1.00 43.12 85 GLY A C 1
ATOM 638 O O . GLY A 1 85 ? -39.154 -1.855 38.589 1.00 43.12 85 GLY A O 1
ATOM 639 N N . GLU A 1 86 ? -39.321 -0.245 40.147 1.00 38.94 86 GLU A N 1
ATOM 640 C CA . GLU A 1 86 ? -40.789 -0.183 40.292 1.00 38.94 86 GLU A CA 1
ATOM 641 C C . GLU A 1 86 ? -41.158 0.797 41.424 1.00 38.94 86 GLU A C 1
ATOM 643 O O . GLU A 1 86 ? -41.255 0.426 42.590 1.00 38.94 86 GLU A O 1
ATOM 648 N N . ASN A 1 87 ? -41.375 2.072 41.081 1.00 48.66 87 ASN A N 1
ATOM 649 C CA . ASN A 1 87 ? -42.315 2.902 41.835 1.00 48.66 87 ASN A CA 1
ATOM 650 C C . ASN A 1 87 ? -43.693 2.649 41.215 1.00 48.66 87 ASN A C 1
ATOM 652 O O . ASN A 1 87 ? -43.952 3.089 40.095 1.00 48.66 87 ASN A O 1
ATOM 656 N N . ARG A 1 88 ? -44.544 1.896 41.919 1.00 43.53 88 ARG A N 1
ATOM 657 C CA . ARG A 1 88 ? -45.995 1.950 41.716 1.00 43.53 88 ARG A CA 1
ATOM 658 C C . ARG A 1 88 ? -46.539 3.074 42.583 1.00 43.53 88 ARG A C 1
ATOM 660 O O . ARG A 1 88 ? -46.362 3.025 43.798 1.00 43.53 88 ARG A O 1
ATOM 667 N N . GLU A 1 89 ? -47.232 4.007 41.949 1.00 43.56 89 GLU A N 1
ATOM 668 C CA . GLU A 1 89 ? -48.336 4.749 42.557 1.00 43.56 89 GLU A CA 1
ATOM 669 C C . GLU A 1 89 ? -49.595 4.502 41.722 1.00 43.56 89 GLU A C 1
ATOM 671 O O . GLU A 1 89 ? -49.462 4.455 40.474 1.00 43.56 89 GLU A O 1
#